Protein AF-A0AA39IEY0-F1 (afdb_monomer_lite)

Structure (mmCIF, N/CA/C/O backbone):
data_AF-A0AA39IEY0-F1
#
_entry.id   AF-A0AA39IEY0-F1
#
loop_
_atom_site.group_PDB
_atom_site.id
_atom_site.type_symbol
_atom_site.label_atom_id
_atom_site.label_alt_id
_atom_site.label_comp_id
_atom_site.label_asym_id
_atom_site.label_entity_id
_atom_site.label_seq_id
_atom_site.pdbx_PDB_ins_code
_atom_site.Cartn_x
_atom_site.Cartn_y
_atom_site.Cartn_z
_atom_site.occupancy
_atom_site.B_iso_or_equiv
_atom_site.auth_seq_id
_atom_site.auth_comp_id
_atom_site.auth_asym_id
_atom_site.auth_atom_id
_atom_site.pdbx_PDB_model_num
ATOM 1 N N . MET A 1 1 ? 5.633 -31.036 29.235 1.00 31.08 1 MET A N 1
ATOM 2 C CA . MET A 1 1 ? 6.016 -30.729 27.840 1.00 31.08 1 MET A CA 1
ATOM 3 C C . MET A 1 1 ? 4.794 -30.150 27.146 1.00 31.08 1 MET A C 1
ATOM 5 O O . MET A 1 1 ? 3.909 -30.906 26.771 1.00 31.08 1 MET A O 1
ATOM 9 N N . ALA A 1 2 ? 4.676 -28.822 27.103 1.00 34.25 2 ALA A N 1
ATOM 10 C CA . ALA A 1 2 ? 3.546 -28.158 26.460 1.00 34.25 2 ALA A CA 1
ATOM 11 C C . ALA A 1 2 ? 3.755 -28.192 24.942 1.00 34.25 2 ALA A C 1
ATOM 13 O O . ALA A 1 2 ? 4.764 -27.702 24.439 1.00 34.25 2 ALA A O 1
ATOM 14 N N . TYR A 1 3 ? 2.826 -28.825 24.231 1.00 35.03 3 TYR A N 1
ATOM 15 C CA . TYR A 1 3 ? 2.769 -28.795 22.778 1.00 35.03 3 TYR A CA 1
ATOM 16 C C . TYR A 1 3 ? 2.525 -27.349 22.332 1.00 35.03 3 TYR A C 1
ATOM 18 O O . TYR A 1 3 ? 1.405 -26.855 22.438 1.00 35.03 3 TYR A O 1
ATOM 26 N N . MET A 1 4 ? 3.549 -26.675 21.805 1.00 35.16 4 MET A N 1
ATOM 27 C CA . MET A 1 4 ? 3.323 -25.552 20.898 1.00 35.16 4 MET A CA 1
ATOM 28 C C . MET A 1 4 ? 2.659 -26.130 19.645 1.00 35.16 4 MET A C 1
ATOM 30 O O . MET A 1 4 ? 3.331 -26.652 18.756 1.00 35.16 4 MET A O 1
ATOM 34 N N . ARG A 1 5 ? 1.321 -26.111 19.597 1.00 44.56 5 ARG A N 1
ATOM 35 C CA . ARG A 1 5 ? 0.598 -26.253 18.333 1.00 44.56 5 ARG A CA 1
ATOM 36 C C . ARG A 1 5 ? 1.045 -25.086 17.465 1.00 44.56 5 ARG A C 1
ATOM 38 O O . ARG A 1 5 ? 0.714 -23.942 17.750 1.00 44.56 5 ARG A O 1
ATOM 45 N N . THR A 1 6 ? 1.804 -25.370 16.418 1.00 47.28 6 THR A N 1
ATOM 46 C CA . THR A 1 6 ? 2.026 -24.427 15.328 1.00 47.28 6 THR A CA 1
ATOM 47 C C . THR A 1 6 ? 0.716 -24.308 14.552 1.00 47.28 6 THR A C 1
ATOM 49 O O . THR A 1 6 ? 0.516 -24.958 13.527 1.00 47.28 6 THR A O 1
ATOM 52 N N . SER A 1 7 ? -0.228 -23.533 15.089 1.00 59.44 7 SER A N 1
ATOM 53 C CA . SER A 1 7 ? -1.491 -23.237 14.418 1.00 59.44 7 SER A CA 1
ATOM 54 C C . SER A 1 7 ? -1.183 -22.590 13.069 1.00 59.44 7 SER A C 1
ATOM 56 O O . SER A 1 7 ? -0.391 -21.639 12.981 1.00 59.44 7 SER A O 1
ATOM 58 N N . GLN A 1 8 ? -1.762 -23.148 12.002 1.00 69.38 8 GLN A N 1
ATOM 59 C CA . GLN A 1 8 ? -1.666 -22.539 10.683 1.00 69.38 8 GLN A CA 1
ATOM 60 C C . GLN A 1 8 ? -2.286 -21.138 10.754 1.00 69.38 8 GLN A C 1
ATOM 62 O O . GLN A 1 8 ? -3.362 -20.983 11.331 1.00 69.38 8 GLN A O 1
ATOM 67 N N . PRO A 1 9 ? -1.615 -20.110 10.218 1.00 75.19 9 PRO A N 1
ATOM 68 C CA . PRO A 1 9 ? -2.148 -18.758 10.234 1.00 75.19 9 PRO A CA 1
ATOM 69 C C . PRO A 1 9 ? -3.360 -18.665 9.297 1.00 75.19 9 PRO A C 1
ATOM 71 O O . PRO A 1 9 ? -3.201 -18.612 8.079 1.00 75.19 9 PRO A O 1
ATOM 74 N N . THR A 1 10 ? -4.565 -18.661 9.870 1.00 78.06 10 THR A N 1
ATOM 75 C CA . THR A 1 10 ? -5.836 -18.462 9.157 1.00 78.06 10 THR A CA 1
ATOM 76 C C . THR A 1 10 ? -6.538 -17.190 9.630 1.00 78.06 10 THR A C 1
ATOM 78 O O . THR A 1 10 ? -6.175 -16.609 10.656 1.00 78.06 10 THR A O 1
ATOM 81 N N . VAL A 1 11 ? -7.551 -16.743 8.881 1.00 72.75 11 VAL A N 1
ATOM 82 C CA . VAL A 1 11 ? -8.370 -15.576 9.251 1.00 72.75 11 VAL A CA 1
ATOM 83 C C . VAL A 1 11 ? -9.136 -15.845 10.549 1.00 72.75 11 VAL A C 1
ATOM 85 O O . VAL A 1 11 ? -9.235 -14.966 11.400 1.00 72.75 11 VAL A O 1
ATOM 88 N N . GLU A 1 12 ? -9.626 -17.071 10.730 1.00 75.62 12 GLU A N 1
ATOM 89 C CA . GLU A 1 12 ? -10.339 -17.506 11.932 1.00 75.62 12 GLU A CA 1
ATOM 90 C C . GLU A 1 12 ? -9.414 -17.477 13.149 1.00 75.62 12 GLU A C 1
ATOM 92 O O . GLU A 1 12 ? -9.763 -16.890 14.170 1.00 75.62 12 GLU A O 1
ATOM 97 N N . TYR A 1 13 ? -8.194 -18.009 13.012 1.00 81.88 13 TYR A N 1
ATOM 98 C CA . TYR A 1 13 ? -7.204 -17.963 14.084 1.00 81.88 13 TYR A CA 1
ATOM 99 C C . TYR A 1 13 ? -6.793 -16.523 14.417 1.00 81.88 13 TYR A C 1
ATOM 101 O O . TYR A 1 13 ? -6.639 -16.162 15.581 1.00 81.88 13 TYR A O 1
ATOM 109 N N . PHE A 1 14 ? -6.681 -15.654 13.408 1.00 82.31 14 PHE A N 1
ATOM 110 C CA . PHE A 1 14 ? -6.427 -14.235 13.642 1.00 82.31 14 PHE A CA 1
ATOM 111 C C . PHE A 1 14 ? -7.550 -13.570 14.451 1.00 82.31 14 PHE A C 1
ATOM 113 O O . PHE A 1 14 ? -7.273 -12.807 15.375 1.00 82.31 14 PHE A O 1
ATOM 120 N N . ALA A 1 15 ? -8.811 -13.879 14.139 1.00 79.25 15 ALA A N 1
ATOM 121 C CA . ALA A 1 15 ? -9.960 -13.369 14.881 1.00 79.25 15 ALA A CA 1
ATOM 122 C C . ALA A 1 15 ? -9.970 -13.857 16.341 1.00 79.25 15 ALA A C 1
ATOM 124 O O . ALA A 1 15 ? -10.251 -13.066 17.242 1.00 79.25 15 ALA A O 1
ATOM 125 N N . GLU A 1 16 ? -9.617 -15.122 16.584 1.00 86.12 16 GLU A N 1
ATOM 126 C CA . GLU A 1 16 ? -9.481 -15.681 17.936 1.00 86.12 16 GLU A CA 1
ATOM 127 C C . GLU A 1 16 ? -8.428 -14.928 18.762 1.00 86.12 16 GLU A C 1
ATOM 129 O O . GLU A 1 16 ? -8.711 -14.521 19.891 1.00 86.12 16 GLU A O 1
ATOM 134 N N . LEU A 1 17 ? -7.254 -14.650 18.184 1.00 87.25 17 LEU A N 1
ATOM 135 C CA . LEU A 1 17 ? -6.190 -13.904 18.866 1.00 87.25 17 LEU A CA 1
ATOM 136 C C . LEU A 1 17 ? -6.610 -12.465 19.208 1.00 87.25 17 LEU A C 1
ATOM 138 O O . LEU A 1 17 ? -6.276 -11.954 20.277 1.00 87.25 17 LEU A O 1
ATOM 142 N N . LEU A 1 18 ? -7.381 -11.805 18.336 1.00 86.62 18 LEU A N 1
ATOM 143 C CA . LEU A 1 18 ? -7.909 -10.463 18.611 1.00 86.62 18 LEU A CA 1
ATOM 144 C C . LEU A 1 18 ? -8.909 -10.464 19.776 1.00 86.62 18 LEU A C 1
ATOM 146 O O . LEU A 1 18 ? -8.872 -9.552 20.605 1.00 86.62 18 LEU A O 1
ATOM 150 N N . GLN A 1 19 ? -9.761 -11.489 19.871 1.00 85.50 19 GLN A N 1
ATOM 151 C CA . GLN A 1 19 ? -10.672 -11.657 21.009 1.00 85.50 19 GLN A CA 1
ATOM 152 C C . GLN A 1 19 ? -9.916 -11.949 22.307 1.00 85.50 19 GLN A C 1
ATOM 154 O O . GLN A 1 19 ? -10.291 -11.457 23.372 1.00 85.50 19 GLN A O 1
ATOM 159 N N . GLU A 1 20 ? -8.858 -12.757 22.242 1.00 85.62 20 GLU A N 1
ATOM 160 C CA . GLU A 1 20 ? -8.006 -13.040 23.396 1.00 85.62 20 GLU A CA 1
ATOM 161 C C . GLU A 1 20 ? -7.299 -11.774 23.891 1.00 85.62 20 GLU A C 1
ATOM 163 O O . GLU A 1 20 ? -7.287 -11.508 25.094 1.00 85.62 20 GLU A O 1
ATOM 168 N N . ARG A 1 21 ? -6.826 -10.924 22.971 1.00 86.50 21 ARG A N 1
ATOM 169 C CA . ARG A 1 21 ? -6.202 -9.637 23.302 1.00 86.50 21 ARG A CA 1
ATOM 170 C C . ARG A 1 21 ? -7.161 -8.724 24.051 1.00 86.50 21 ARG A C 1
ATOM 172 O O . ARG A 1 21 ? -6.777 -8.158 25.069 1.00 86.50 21 ARG A O 1
ATOM 179 N N . GLU A 1 22 ? -8.404 -8.595 23.587 1.00 84.31 22 GLU A N 1
ATOM 180 C CA . GLU A 1 22 ? -9.416 -7.783 24.278 1.00 84.31 22 GLU A CA 1
ATOM 181 C C . GLU A 1 22 ? -9.685 -8.293 25.698 1.00 84.31 22 GLU A C 1
ATOM 183 O O . GLU A 1 22 ? -9.728 -7.506 26.643 1.00 84.31 22 GLU A O 1
ATOM 188 N N . LYS A 1 23 ? -9.798 -9.614 25.882 1.00 83.56 23 LYS A N 1
ATOM 189 C CA . LYS A 1 23 ? -9.995 -10.216 27.211 1.00 83.56 23 LYS A CA 1
ATOM 190 C C . LYS A 1 23 ? -8.810 -9.956 28.134 1.00 83.56 23 LYS A C 1
ATOM 192 O O . LYS A 1 23 ? -9.007 -9.579 29.285 1.00 83.56 23 LYS A O 1
ATOM 197 N N . LEU A 1 24 ? -7.587 -10.143 27.645 1.00 78.88 24 LEU A N 1
ATOM 198 C CA . LEU A 1 24 ? -6.390 -9.920 28.447 1.00 78.88 24 LEU A CA 1
ATOM 199 C C . LEU A 1 24 ? -6.194 -8.429 28.773 1.00 78.88 24 LEU A C 1
ATOM 201 O O . LEU A 1 24 ? -5.850 -8.109 29.904 1.00 78.88 24 LEU A O 1
ATOM 205 N N . GLN A 1 25 ? -6.497 -7.505 27.858 1.00 80.06 25 GLN A N 1
ATOM 206 C CA . GLN A 1 25 ? -6.466 -6.062 28.146 1.00 80.06 25 GLN A CA 1
ATOM 207 C C . GLN A 1 25 ? -7.440 -5.655 29.264 1.00 80.06 25 GLN A C 1
ATOM 209 O O . GLN A 1 25 ? -7.135 -4.756 30.046 1.00 80.06 25 GLN A O 1
ATOM 214 N N . LEU A 1 26 ? -8.594 -6.324 29.367 1.00 77.50 26 LEU A N 1
ATOM 215 C CA . LEU A 1 26 ? -9.554 -6.104 30.455 1.00 77.50 26 LEU A CA 1
ATOM 216 C C . LEU A 1 26 ? -9.068 -6.666 31.799 1.00 77.50 26 LEU A C 1
ATOM 218 O O . LEU A 1 26 ? -9.388 -6.106 32.845 1.00 77.50 26 LEU A O 1
ATOM 222 N N . LEU A 1 27 ? -8.321 -7.771 31.776 1.00 73.50 27 LEU A N 1
ATOM 223 C CA . LEU A 1 27 ? -7.797 -8.428 32.978 1.00 73.50 27 LEU A CA 1
ATOM 224 C C . LEU A 1 27 ? -6.537 -7.742 33.520 1.00 73.50 27 LEU A C 1
ATOM 226 O O . LEU A 1 27 ? -6.332 -7.695 34.732 1.00 73.50 27 LEU A O 1
ATOM 230 N N . PHE A 1 28 ? -5.712 -7.192 32.631 1.00 68.94 28 PHE A N 1
ATOM 231 C CA . PHE A 1 28 ? -4.420 -6.595 32.946 1.00 68.94 2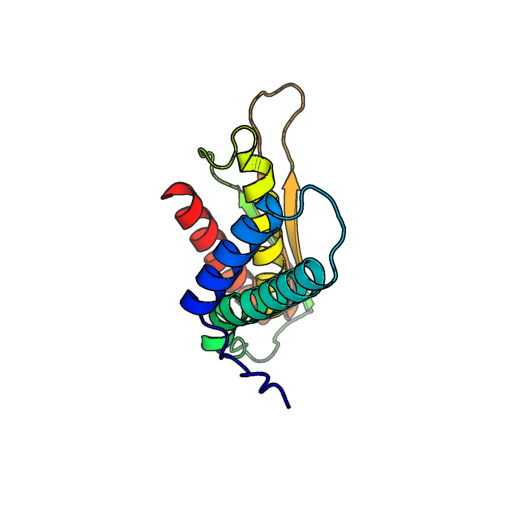8 PHE A CA 1
ATOM 232 C C . PHE A 1 28 ? -4.445 -5.114 32.571 1.00 68.94 28 PHE A C 1
ATOM 234 O O . PHE A 1 28 ? -3.937 -4.693 31.535 1.00 68.94 28 PHE A O 1
ATOM 241 N N . SER A 1 29 ? -5.070 -4.306 33.425 1.00 57.59 29 SER A N 1
ATOM 242 C CA . SER A 1 29 ? -5.175 -2.852 33.285 1.00 57.59 29 SER A CA 1
ATOM 243 C C . SER A 1 29 ? -3.811 -2.154 33.444 1.00 57.59 29 SER A C 1
ATOM 245 O O . SER A 1 29 ? -3.545 -1.522 34.465 1.00 57.59 29 SER A O 1
ATOM 247 N N . GLY A 1 30 ? -2.939 -2.273 32.439 1.00 56.12 30 GLY A N 1
ATOM 248 C CA . GLY A 1 30 ? -1.700 -1.496 32.314 1.00 56.12 30 GLY A CA 1
ATOM 249 C C . GLY A 1 30 ? -0.415 -2.131 32.856 1.00 56.12 30 GLY A C 1
ATOM 250 O O . GLY A 1 30 ? 0.594 -1.436 32.907 1.00 56.12 30 GLY A O 1
ATOM 251 N N . ASN A 1 31 ? -0.412 -3.415 33.235 1.00 56.72 31 ASN A N 1
ATOM 252 C CA . ASN A 1 31 ? 0.836 -4.131 33.526 1.00 56.72 31 ASN A CA 1
ATOM 253 C C . ASN A 1 31 ? 1.355 -4.812 32.254 1.00 56.72 31 ASN A C 1
ATOM 255 O O . ASN A 1 31 ? 0.623 -5.570 31.620 1.00 56.72 31 ASN A O 1
ATOM 259 N N . GLU A 1 32 ? 2.615 -4.547 31.898 1.00 59.47 32 GLU A N 1
ATOM 260 C CA . GLU A 1 32 ? 3.341 -5.246 30.831 1.00 59.47 32 GLU A CA 1
ATOM 261 C C . GLU A 1 32 ? 3.558 -6.708 31.237 1.00 59.47 32 GLU A C 1
ATOM 263 O O . GLU A 1 32 ? 4.568 -7.077 31.836 1.00 59.47 32 GLU A O 1
ATOM 268 N N . ASP A 1 33 ? 2.560 -7.541 30.959 1.00 70.94 33 ASP A N 1
ATOM 269 C CA . ASP A 1 33 ? 2.623 -8.972 31.204 1.00 70.94 33 ASP A CA 1
ATOM 270 C C . ASP A 1 33 ? 3.276 -9.669 30.002 1.00 70.94 33 ASP A C 1
ATOM 272 O O . ASP A 1 33 ? 2.941 -9.402 28.843 1.00 70.94 33 ASP A O 1
ATOM 276 N N . ALA A 1 34 ? 4.199 -10.595 30.266 1.00 76.75 34 ALA A N 1
ATOM 277 C CA . ALA A 1 34 ? 4.862 -11.388 29.233 1.00 76.75 34 ALA A CA 1
ATOM 278 C C . ALA A 1 34 ? 3.845 -12.117 28.336 1.00 76.75 34 ALA A C 1
ATOM 280 O O . ALA A 1 34 ? 4.091 -12.292 27.144 1.00 76.75 34 ALA A O 1
ATOM 281 N N . ALA A 1 35 ? 2.677 -12.475 28.884 1.00 74.88 35 ALA A N 1
ATOM 282 C CA . ALA A 1 35 ? 1.570 -13.054 28.127 1.00 74.88 35 ALA A CA 1
ATOM 283 C C . ALA A 1 35 ? 1.018 -12.107 27.044 1.00 74.88 35 ALA A C 1
ATOM 285 O O . ALA A 1 35 ? 0.725 -12.555 25.936 1.00 74.88 35 ALA A O 1
ATOM 286 N N . MET A 1 36 ? 0.923 -10.804 27.330 1.00 81.25 36 MET A N 1
ATOM 287 C CA . MET A 1 36 ? 0.476 -9.806 26.354 1.00 81.25 36 MET A CA 1
ATOM 288 C C . MET A 1 36 ? 1.491 -9.642 25.224 1.00 81.25 36 MET A C 1
ATOM 290 O O . MET A 1 36 ? 1.111 -9.615 24.059 1.00 81.25 36 MET A O 1
ATOM 294 N N . ASN A 1 37 ? 2.784 -9.604 25.554 1.00 81.50 37 ASN A N 1
ATOM 295 C CA . ASN A 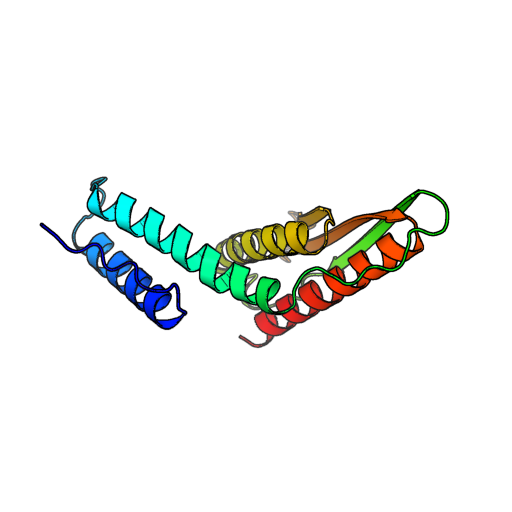1 37 ? 3.844 -9.492 24.551 1.00 81.50 37 ASN A CA 1
ATOM 296 C C . ASN A 1 37 ? 3.872 -10.708 23.613 1.00 81.50 37 ASN A C 1
ATOM 298 O O . ASN A 1 37 ? 3.932 -10.537 22.399 1.00 81.50 37 ASN A O 1
ATOM 302 N N . ILE A 1 38 ? 3.751 -11.925 24.155 1.00 85.00 38 ILE A N 1
ATOM 303 C CA . ILE A 1 38 ? 3.680 -13.159 23.352 1.00 85.00 38 ILE A CA 1
ATOM 304 C C . ILE A 1 38 ? 2.456 -13.136 22.427 1.00 85.00 38 ILE A C 1
ATOM 306 O O . ILE A 1 38 ? 2.552 -13.514 21.259 1.00 85.00 38 ILE A O 1
ATOM 310 N N . LEU A 1 39 ? 1.307 -12.677 22.930 1.00 84.06 39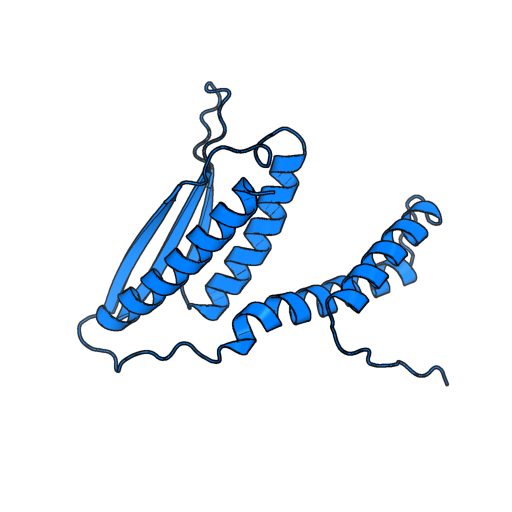 LEU A N 1
ATOM 311 C CA . LEU A 1 39 ? 0.096 -12.576 22.123 1.00 84.06 39 LEU A CA 1
ATOM 312 C C . LEU A 1 39 ? 0.236 -11.532 21.008 1.00 84.06 39 LEU A C 1
ATOM 314 O O . LEU A 1 39 ? -0.146 -11.805 19.874 1.00 84.06 39 LEU A O 1
ATOM 318 N N . GLU A 1 40 ? 0.800 -10.360 21.293 1.00 83.81 40 GLU A N 1
ATOM 319 C CA . GLU A 1 40 ? 1.042 -9.325 20.281 1.00 83.81 40 GLU A CA 1
ATOM 320 C C . GLU A 1 40 ? 2.046 -9.788 19.209 1.00 83.81 40 GLU A C 1
ATOM 322 O O . GLU A 1 40 ? 1.846 -9.524 18.019 1.00 83.81 40 GLU A O 1
ATOM 327 N N . GLU A 1 41 ? 3.083 -10.545 19.587 1.00 85.19 41 GLU A N 1
ATOM 328 C CA . GLU A 1 41 ? 4.008 -11.182 18.639 1.00 85.19 41 GLU A CA 1
ATOM 329 C C . GLU A 1 41 ? 3.288 -12.184 17.724 1.00 85.19 41 GLU A C 1
ATOM 331 O O . GLU A 1 41 ? 3.502 -12.189 16.506 1.00 85.19 41 GLU A O 1
ATOM 336 N N . GLU A 1 42 ? 2.385 -12.993 18.281 1.00 84.69 42 GLU A N 1
ATOM 337 C CA . GLU A 1 42 ? 1.618 -13.981 17.525 1.00 84.69 42 GLU A CA 1
ATOM 338 C C . GLU A 1 42 ? 0.564 -13.329 16.619 1.00 84.69 42 GLU A C 1
ATOM 340 O O . GLU A 1 42 ? 0.445 -13.686 15.445 1.00 84.69 42 GLU A O 1
ATOM 345 N N . ILE A 1 43 ? -0.132 -12.295 17.102 1.00 84.19 43 ILE A N 1
ATOM 346 C CA . ILE A 1 43 ? -1.021 -11.445 16.297 1.00 84.19 43 ILE A CA 1
ATOM 347 C C . ILE A 1 43 ? -0.235 -10.838 15.139 1.00 84.19 43 ILE A C 1
ATOM 349 O O . ILE A 1 43 ? -0.703 -10.878 14.003 1.00 84.19 43 ILE A O 1
ATOM 353 N N . ALA A 1 44 ? 0.966 -10.308 15.379 1.00 78.12 44 ALA A N 1
ATOM 354 C CA . ALA A 1 44 ? 1.802 -9.753 14.322 1.00 78.12 44 ALA A CA 1
ATOM 355 C C . ALA A 1 44 ? 2.225 -10.821 13.300 1.00 78.12 44 ALA A C 1
ATOM 357 O O . ALA A 1 44 ? 2.165 -10.556 12.094 1.00 78.12 44 ALA A O 1
ATOM 358 N N . ARG A 1 45 ? 2.603 -12.025 13.754 1.00 85.44 45 ARG A N 1
ATOM 359 C CA . ARG A 1 45 ? 2.966 -13.168 12.899 1.00 85.44 45 ARG A CA 1
ATOM 360 C C . ARG A 1 45 ? 1.796 -13.622 12.032 1.00 85.44 45 ARG A C 1
ATOM 362 O O . ARG A 1 45 ? 1.959 -13.764 10.820 1.00 85.44 45 ARG A O 1
ATOM 369 N N . VAL A 1 46 ? 0.630 -13.843 12.634 1.00 80.00 46 VAL A N 1
ATOM 370 C CA . VAL A 1 46 ? -0.570 -14.337 11.947 1.00 80.00 46 VAL A CA 1
ATOM 371 C C . VAL A 1 46 ? -1.142 -13.265 11.033 1.00 80.00 46 VAL A C 1
ATOM 373 O O . VAL A 1 46 ? -1.429 -13.573 9.882 1.00 80.00 46 VAL A O 1
ATOM 376 N N . ARG A 1 47 ? -1.208 -12.002 11.479 1.00 77.94 47 ARG A N 1
ATOM 377 C CA . ARG A 1 47 ? -1.552 -10.855 10.626 1.00 77.94 47 ARG A CA 1
ATOM 378 C C . ARG A 1 47 ? -0.673 -10.865 9.387 1.00 77.94 47 ARG A C 1
ATOM 380 O O . ARG A 1 47 ? -1.183 -10.933 8.278 1.00 77.94 47 ARG A O 1
ATOM 387 N N . LYS A 1 48 ? 0.647 -10.881 9.573 1.00 69.50 48 LYS A N 1
ATOM 388 C CA . LYS A 1 48 ? 1.585 -10.941 8.457 1.00 69.50 48 LYS A CA 1
ATOM 389 C C . LYS A 1 48 ? 1.293 -12.140 7.555 1.00 69.50 48 LYS A C 1
ATOM 391 O O . LYS A 1 48 ? 1.152 -11.956 6.368 1.00 69.50 48 LYS A O 1
ATOM 396 N N . ALA A 1 49 ? 1.130 -13.349 8.073 1.00 70.62 49 ALA A N 1
ATOM 397 C CA . ALA A 1 49 ? 0.897 -14.517 7.223 1.00 70.62 49 ALA A CA 1
ATOM 398 C C . ALA A 1 49 ? -0.459 -14.506 6.479 1.00 70.62 49 ALA A C 1
ATOM 400 O O . ALA A 1 49 ? -0.515 -14.909 5.319 1.00 70.62 49 ALA A O 1
ATOM 401 N N . VAL A 1 50 ? -1.531 -14.011 7.102 1.00 68.31 50 VAL A N 1
ATOM 402 C CA . VAL A 1 50 ? -2.865 -13.884 6.489 1.00 68.31 50 VAL A CA 1
ATOM 403 C C . VAL A 1 50 ? -2.875 -12.787 5.419 1.00 68.31 50 VAL A C 1
ATOM 405 O O . VAL A 1 50 ? -3.399 -12.995 4.324 1.00 68.31 50 VAL A O 1
ATOM 408 N N . TYR A 1 51 ? -2.256 -11.637 5.697 1.00 64.38 51 TYR A N 1
ATOM 409 C CA . TYR A 1 51 ? -2.185 -10.523 4.749 1.00 64.38 51 TYR A CA 1
ATOM 410 C C . TYR A 1 51 ? -1.115 -10.741 3.666 1.00 64.38 51 TYR A C 1
ATOM 412 O O . TYR A 1 51 ? -1.388 -10.494 2.495 1.00 64.38 51 TYR A O 1
ATOM 420 N N . ASP A 1 52 ? 0.061 -11.281 3.989 1.00 58.75 52 ASP A N 1
ATOM 421 C CA . ASP A 1 52 ? 1.065 -11.704 3.002 1.00 58.75 52 ASP A CA 1
ATOM 422 C C . ASP A 1 52 ? 0.460 -12.780 2.089 1.00 58.75 52 ASP A C 1
ATOM 424 O O . ASP A 1 52 ? 0.621 -12.701 0.876 1.00 58.75 52 ASP A O 1
ATOM 428 N N . GLY A 1 53 ? -0.322 -13.725 2.630 1.00 53.00 53 GLY A N 1
ATOM 429 C CA . GLY A 1 53 ? -1.042 -14.748 1.861 1.00 53.00 53 GLY A CA 1
ATOM 430 C C . GLY A 1 53 ? -1.957 -14.181 0.769 1.00 53.00 53 GLY A C 1
ATOM 431 O O . GLY A 1 53 ? -2.056 -14.765 -0.311 1.00 53.00 53 GLY A O 1
ATOM 432 N N . SER A 1 54 ? -2.546 -13.002 0.999 1.00 55.62 54 SER A N 1
ATOM 433 C CA . SER A 1 54 ? -3.390 -12.306 0.015 1.00 55.62 54 SER A CA 1
ATOM 434 C C . SER A 1 54 ? -2.619 -11.757 -1.200 1.00 55.62 54 SER A C 1
ATOM 436 O O . SER A 1 54 ? -3.194 -11.641 -2.280 1.00 55.62 54 SER A O 1
ATOM 438 N N . PHE A 1 55 ? -1.310 -11.508 -1.066 1.00 53.47 55 PHE A N 1
ATOM 439 C CA . PHE A 1 55 ? -0.414 -11.136 -2.174 1.00 53.47 55 PHE A CA 1
ATOM 440 C C . PHE A 1 55 ? 0.406 -12.324 -2.711 1.00 53.47 55 PHE A C 1
ATOM 442 O O . PHE A 1 55 ? 0.728 -12.381 -3.894 1.00 53.47 55 PHE A O 1
ATOM 449 N N . VAL A 1 56 ? 0.742 -13.294 -1.855 1.00 50.44 56 VAL A N 1
ATOM 450 C CA . VAL A 1 56 ? 1.607 -14.447 -2.170 1.00 50.44 56 VAL A CA 1
ATOM 451 C C . VAL A 1 56 ? 0.851 -15.553 -2.917 1.00 50.44 56 VAL A C 1
ATOM 453 O O . VAL A 1 56 ? 1.473 -16.302 -3.669 1.00 50.44 56 VAL A O 1
ATOM 456 N N . GLY A 1 57 ? -0.482 -15.619 -2.808 1.00 50.66 57 GLY A N 1
ATOM 457 C CA . GLY A 1 57 ? -1.305 -16.561 -3.580 1.00 50.66 57 GLY A CA 1
ATOM 458 C C . GLY A 1 57 ? -1.183 -16.415 -5.106 1.00 50.66 57 GLY A C 1
ATOM 459 O O . GLY A 1 57 ? -1.467 -17.368 -5.827 1.00 50.66 57 GLY A O 1
ATOM 460 N N . GLY A 1 58 ? -0.721 -15.258 -5.601 1.00 53.34 58 GLY A N 1
ATOM 461 C CA . GLY A 1 58 ? -0.516 -14.983 -7.029 1.00 53.34 58 GLY A CA 1
ATOM 462 C C . GLY A 1 58 ? 0.889 -15.285 -7.572 1.00 53.34 58 GLY A C 1
ATOM 463 O O . GLY A 1 58 ? 1.102 -15.172 -8.777 1.00 53.34 58 GLY A O 1
ATOM 464 N N . GLY A 1 59 ? 1.850 -15.671 -6.721 1.00 59.72 59 GLY A N 1
ATOM 465 C CA . GLY A 1 59 ? 3.250 -15.843 -7.125 1.00 59.72 59 GLY A CA 1
ATOM 466 C C . GLY A 1 59 ? 3.965 -14.522 -7.473 1.00 59.72 59 GLY A C 1
ATOM 467 O O . GLY A 1 59 ? 3.398 -13.438 -7.329 1.00 59.72 59 GLY A O 1
ATOM 468 N N . PRO A 1 60 ? 5.247 -14.570 -7.881 1.00 70.69 60 PRO A N 1
ATOM 469 C CA . PRO A 1 60 ? 5.975 -13.374 -8.295 1.00 70.69 60 PRO A CA 1
ATOM 470 C C . PRO A 1 60 ? 5.323 -12.743 -9.531 1.00 70.69 60 PRO A C 1
ATOM 472 O O . PRO A 1 60 ? 4.904 -13.451 -10.446 1.00 70.69 60 PRO A O 1
ATOM 475 N N . ILE A 1 61 ? 5.300 -11.409 -9.591 1.00 80.12 61 ILE A N 1
ATOM 476 C CA . ILE A 1 61 ? 4.803 -10.678 -10.763 1.00 80.12 61 ILE A CA 1
ATOM 477 C C . ILE A 1 61 ? 5.575 -11.132 -12.008 1.00 80.12 61 ILE A C 1
ATOM 479 O O . ILE A 1 61 ? 6.800 -10.995 -12.077 1.00 80.12 61 ILE A O 1
ATOM 483 N N . ALA A 1 62 ? 4.854 -11.641 -13.007 1.00 84.69 62 ALA A N 1
ATOM 484 C CA . ALA A 1 62 ? 5.428 -11.997 -14.296 1.00 84.69 62 ALA A CA 1
ATOM 485 C C . ALA A 1 62 ? 5.827 -10.718 -15.046 1.00 84.69 62 ALA A C 1
ATOM 487 O O . ALA A 1 62 ? 4.983 -9.990 -15.568 1.00 84.69 62 ALA A O 1
ATOM 488 N N . LEU A 1 63 ? 7.127 -10.428 -15.082 1.00 89.38 63 LEU A N 1
ATOM 489 C CA . LEU A 1 63 ? 7.661 -9.243 -15.747 1.00 89.38 63 LEU A CA 1
ATOM 490 C C . LEU A 1 63 ? 8.272 -9.604 -17.102 1.00 89.38 63 LEU A C 1
ATOM 492 O O . LEU A 1 63 ? 8.975 -10.613 -17.212 1.00 89.38 63 LEU A O 1
ATOM 496 N N . PRO A 1 64 ? 8.073 -8.769 -18.136 1.00 90.38 64 PRO A N 1
ATOM 497 C CA . PRO A 1 64 ? 8.761 -8.950 -19.403 1.00 90.38 64 PRO A CA 1
ATOM 498 C C . PRO A 1 64 ? 10.274 -8.758 -19.232 1.00 90.38 64 PRO A C 1
ATOM 500 O O . PRO A 1 64 ? 10.737 -8.088 -18.304 1.00 90.38 64 PRO A O 1
ATOM 503 N N . ALA A 1 65 ? 11.054 -9.279 -20.183 1.00 92.44 65 ALA A N 1
ATOM 504 C CA . ALA A 1 65 ? 12.478 -8.966 -20.260 1.00 92.44 65 ALA A CA 1
ATOM 505 C C . ALA A 1 65 ? 12.684 -7.435 -20.309 1.00 92.44 65 ALA A C 1
ATOM 507 O O . ALA A 1 65 ? 11.913 -6.738 -20.985 1.00 92.44 65 ALA A O 1
ATOM 508 N N . PRO A 1 66 ? 13.688 -6.891 -19.598 1.00 92.88 66 PRO A N 1
ATOM 509 C CA . PRO A 1 66 ? 13.931 -5.454 -19.572 1.00 92.88 66 PRO A CA 1
ATOM 510 C C . PRO A 1 66 ? 14.238 -4.947 -20.985 1.00 92.88 66 PRO A C 1
ATOM 512 O O . PRO A 1 66 ? 15.088 -5.500 -21.683 1.00 92.88 66 PRO A O 1
ATOM 515 N N . ARG A 1 67 ? 13.526 -3.904 -21.419 1.00 89.75 67 ARG A N 1
ATOM 516 C CA . ARG A 1 67 ? 13.754 -3.227 -22.700 1.00 89.75 67 ARG A CA 1
ATOM 517 C C . ARG A 1 67 ? 13.753 -1.718 -22.489 1.00 89.75 67 ARG A C 1
ATOM 519 O O . ARG A 1 67 ? 12.852 -1.178 -21.852 1.00 89.75 67 ARG A O 1
ATOM 526 N N . GLY A 1 68 ? 14.726 -1.047 -23.098 1.00 83.50 68 GLY A N 1
ATOM 527 C CA . GLY A 1 68 ? 14.896 0.399 -22.991 1.00 83.50 68 GLY A CA 1
ATOM 528 C C . GLY A 1 68 ? 15.748 0.821 -21.795 1.00 83.50 68 GLY A C 1
ATOM 529 O O . GLY A 1 68 ? 16.335 -0.007 -21.101 1.00 83.50 68 GLY A O 1
ATOM 530 N N . VAL A 1 69 ? 15.834 2.135 -21.600 1.00 89.56 69 VAL A N 1
ATOM 531 C CA . VAL A 1 69 ? 16.599 2.757 -20.514 1.00 89.56 69 VAL A CA 1
ATOM 532 C C . VAL A 1 69 ? 15.814 2.649 -19.205 1.00 89.56 69 VAL A C 1
ATOM 534 O O . VAL A 1 69 ? 14.582 2.543 -19.202 1.00 89.56 69 VAL A O 1
ATOM 537 N N . GLU A 1 70 ? 16.537 2.663 -18.092 1.00 92.19 70 GLU A N 1
ATOM 538 C CA . GLU A 1 70 ? 15.950 2.807 -16.766 1.00 92.19 70 GLU A CA 1
ATOM 539 C C . GLU A 1 70 ? 15.114 4.094 -16.687 1.00 92.19 70 GLU A C 1
ATOM 541 O O . GLU A 1 70 ? 15.538 5.167 -17.123 1.00 92.19 70 GLU A O 1
ATOM 546 N N . ALA A 1 71 ? 13.901 3.980 -16.154 1.00 92.94 71 ALA A N 1
ATOM 547 C CA . ALA A 1 71 ? 12.950 5.071 -16.054 1.00 92.94 71 ALA A CA 1
ATOM 548 C C . ALA A 1 71 ? 12.334 5.126 -14.656 1.00 92.94 71 ALA A C 1
ATOM 550 O O . ALA A 1 71 ? 12.061 4.105 -14.025 1.00 92.94 71 ALA A O 1
ATOM 551 N N . VAL A 1 72 ? 12.061 6.349 -14.199 1.00 96.25 72 VAL A N 1
ATOM 552 C CA . VAL A 1 72 ? 11.254 6.605 -13.004 1.00 96.25 72 VAL A CA 1
ATOM 553 C C . VAL A 1 72 ? 9.857 6.994 -13.453 1.00 96.25 72 VAL A C 1
ATOM 555 O O . VAL A 1 72 ? 9.662 8.100 -13.959 1.00 96.25 72 VAL A O 1
ATOM 558 N N . ILE A 1 73 ? 8.883 6.118 -13.226 1.00 96.25 73 ILE A N 1
ATOM 559 C CA . ILE A 1 73 ? 7.469 6.406 -13.495 1.00 96.25 73 ILE A CA 1
ATOM 560 C C . ILE A 1 73 ? 6.754 6.625 -12.160 1.00 96.25 73 ILE A C 1
ATOM 562 O O . ILE A 1 73 ? 7.097 6.005 -11.148 1.00 96.25 73 ILE A O 1
ATOM 566 N N . ARG A 1 74 ? 5.813 7.570 -12.139 1.00 97.50 74 ARG A N 1
ATOM 567 C CA . ARG A 1 74 ? 5.066 7.974 -10.946 1.00 97.50 74 ARG A CA 1
ATOM 568 C C . ARG A 1 74 ? 3.573 8.007 -11.248 1.00 97.50 74 ARG A C 1
ATOM 570 O O . ARG A 1 74 ? 3.199 8.405 -12.346 1.00 97.50 74 ARG A O 1
ATOM 577 N N . GLN A 1 75 ? 2.768 7.648 -10.258 1.00 97.81 75 GLN A N 1
ATOM 578 C CA . GLN A 1 75 ? 1.316 7.801 -10.256 1.00 97.81 75 GLN A CA 1
ATOM 579 C C . GLN A 1 75 ? 0.881 8.336 -8.894 1.00 97.81 75 GLN A C 1
ATOM 581 O O . GLN A 1 75 ? 1.470 7.997 -7.865 1.00 97.81 75 GLN A O 1
ATOM 586 N N . GLU A 1 76 ? -0.144 9.177 -8.897 1.00 97.94 76 GLU A N 1
ATOM 587 C CA . GLU A 1 76 ? -0.802 9.659 -7.689 1.00 97.94 76 GLU A CA 1
ATOM 588 C C . GLU A 1 76 ? -2.257 9.202 -7.727 1.00 97.94 76 GLU A C 1
ATOM 590 O O . GLU A 1 76 ? -2.943 9.414 -8.728 1.00 97.94 76 GLU A O 1
ATOM 595 N N . VAL A 1 77 ? -2.705 8.534 -6.665 1.00 97.69 77 VAL A N 1
ATOM 596 C CA . VAL A 1 77 ? -4.089 8.081 -6.511 1.00 97.69 77 VAL A CA 1
ATOM 597 C C . VAL A 1 77 ? -4.713 8.875 -5.363 1.00 97.69 77 VAL A C 1
ATOM 599 O O . VAL A 1 77 ? -4.255 8.735 -4.223 1.00 97.69 77 VAL A O 1
ATOM 602 N N . PRO A 1 78 ? -5.698 9.753 -5.627 1.00 96.75 78 PRO A N 1
ATOM 603 C CA . PRO A 1 78 ? -6.367 10.495 -4.568 1.00 96.75 78 PRO A CA 1
ATOM 604 C C . PRO A 1 78 ? -7.179 9.541 -3.691 1.00 96.75 78 PRO A C 1
ATOM 606 O O . PRO A 1 78 ? -7.885 8.667 -4.192 1.00 96.75 78 PRO A O 1
ATOM 609 N N . VAL A 1 79 ? -7.080 9.711 -2.374 1.00 95.88 79 VAL A N 1
ATOM 610 C CA . VAL A 1 79 ? -7.925 8.985 -1.424 1.00 95.88 79 VAL A CA 1
ATOM 611 C C . VAL A 1 79 ? -9.322 9.610 -1.483 1.00 95.88 79 VAL A C 1
ATOM 613 O O . VAL A 1 79 ? -9.432 10.826 -1.313 1.00 95.88 79 VAL A O 1
ATOM 616 N N . PRO A 1 80 ? -10.380 8.827 -1.754 1.00 93.81 80 PRO A N 1
ATOM 617 C CA . PRO A 1 80 ? -11.732 9.360 -1.813 1.00 93.81 80 PRO A CA 1
ATOM 618 C C . PRO A 1 80 ? -12.197 9.832 -0.434 1.00 93.81 80 PRO A C 1
ATOM 620 O O . PRO A 1 80 ? -11.764 9.314 0.597 1.00 93.81 80 PRO A O 1
ATOM 623 N N . ASP A 1 81 ? -13.120 10.790 -0.427 1.00 90.19 81 ASP A N 1
ATOM 624 C CA . ASP A 1 81 ? -13.819 11.177 0.794 1.00 90.19 81 ASP A CA 1
ATOM 625 C C . ASP A 1 81 ? -14.642 9.994 1.327 1.00 90.19 81 ASP A C 1
ATOM 627 O O . ASP A 1 81 ? -15.225 9.224 0.558 1.00 90.19 81 ASP A O 1
ATOM 631 N N . GLY A 1 82 ? -14.722 9.858 2.648 1.00 89.56 82 GLY A N 1
ATOM 632 C CA . GLY A 1 82 ? -15.512 8.804 3.271 1.00 89.56 82 GLY A CA 1
ATOM 633 C C . GLY A 1 82 ? -15.478 8.842 4.798 1.00 89.56 82 GLY A C 1
ATOM 634 O O . GLY A 1 82 ? -14.660 9.552 5.386 1.00 89.56 82 GLY A O 1
ATOM 635 N N . PRO A 1 83 ? -16.326 8.034 5.461 1.00 87.31 83 PRO A N 1
ATOM 636 C CA . PRO A 1 83 ? -16.453 8.021 6.922 1.00 87.31 83 PRO A CA 1
ATOM 637 C C . PRO A 1 83 ? -15.170 7.556 7.630 1.00 87.31 83 PRO A C 1
ATOM 639 O O . PRO A 1 83 ? -14.979 7.798 8.821 1.00 87.31 83 PRO A O 1
ATOM 642 N N . PHE A 1 84 ? -14.267 6.878 6.918 1.00 87.75 84 PHE A N 1
ATOM 643 C CA . PHE A 1 84 ? -12.950 6.491 7.427 1.00 87.75 84 PHE A CA 1
ATOM 644 C C . PHE A 1 84 ? -11.990 7.684 7.594 1.00 87.75 84 PHE A C 1
ATOM 646 O O . PHE A 1 84 ? -10.986 7.550 8.292 1.00 87.75 84 PHE A O 1
ATOM 653 N N . LEU A 1 85 ? -12.308 8.855 7.027 1.00 91.06 85 LEU A N 1
ATOM 654 C CA . LEU A 1 85 ? -11.566 10.106 7.219 1.00 91.06 85 LEU A CA 1
ATOM 655 C C . LEU A 1 85 ? -12.153 10.993 8.332 1.00 91.06 85 LEU A C 1
ATOM 657 O O . LEU A 1 85 ? -11.826 12.173 8.419 1.00 91.06 85 LEU A O 1
ATOM 661 N N . GLU A 1 86 ? -12.981 10.445 9.224 1.00 88.25 86 GLU A N 1
ATOM 662 C CA . GLU A 1 86 ? -13.607 11.216 10.301 1.00 88.25 86 GLU A CA 1
ATOM 663 C C . GLU A 1 86 ? -13.100 10.821 11.697 1.00 88.25 86 GLU A C 1
ATOM 665 O O . GLU A 1 86 ? -13.040 9.646 12.080 1.00 88.25 86 GLU A O 1
ATOM 670 N N . GLY A 1 87 ? -12.755 11.829 12.505 1.00 86.12 87 GLY A N 1
ATOM 671 C CA . GLY A 1 87 ? -12.411 11.672 13.919 1.00 86.12 87 GLY A CA 1
ATOM 672 C C . GLY A 1 87 ? -11.337 10.608 14.180 1.00 86.12 87 GLY A C 1
ATOM 673 O O . GLY A 1 87 ? -10.246 10.638 13.616 1.00 86.12 87 GLY A O 1
ATOM 674 N N . ARG A 1 88 ? -11.643 9.640 15.056 1.00 81.62 88 ARG A N 1
ATOM 675 C CA . ARG A 1 88 ? -10.702 8.564 15.428 1.00 81.62 88 ARG A CA 1
ATOM 676 C C . ARG A 1 88 ? -10.459 7.547 14.306 1.00 81.62 88 ARG A C 1
ATOM 678 O O . ARG A 1 88 ? -9.474 6.813 14.370 1.00 81.62 88 ARG A O 1
ATOM 685 N N . ARG A 1 89 ? -11.321 7.497 13.282 1.00 85.88 89 ARG A N 1
ATOM 686 C CA . ARG A 1 89 ? -11.182 6.552 12.162 1.00 85.88 89 ARG A CA 1
ATOM 687 C C . ARG A 1 89 ? -10.027 6.927 11.239 1.00 85.88 89 ARG A C 1
ATOM 689 O O . ARG A 1 89 ? -9.406 6.027 10.689 1.00 85.88 89 ARG A O 1
ATOM 696 N N . VAL A 1 90 ? -9.639 8.205 11.193 1.00 89.88 90 VAL A N 1
ATOM 697 C CA . VAL A 1 90 ? -8.462 8.676 10.441 1.00 89.88 90 VAL A CA 1
ATOM 698 C C . VAL A 1 90 ? -7.200 7.923 10.865 1.00 89.88 90 VAL A C 1
ATOM 700 O O . VAL A 1 90 ? -6.435 7.462 10.024 1.00 89.88 90 VAL A O 1
ATOM 703 N N . GLN A 1 91 ? -6.988 7.739 12.172 1.00 85.44 91 GLN A N 1
ATOM 704 C CA . GLN A 1 91 ? -5.822 7.005 12.675 1.00 85.44 91 GLN A CA 1
ATOM 705 C C . GLN A 1 91 ? -5.860 5.528 12.268 1.00 85.44 91 GLN A C 1
ATOM 707 O O . GLN A 1 91 ? -4.837 4.969 11.878 1.00 85.44 91 GLN A O 1
ATOM 712 N N . GLN A 1 92 ? -7.040 4.904 12.309 1.00 83.19 92 GLN A N 1
ATOM 713 C CA . GLN A 1 92 ? -7.224 3.517 11.873 1.00 83.19 92 GLN A CA 1
ATOM 714 C C . GLN A 1 92 ? -6.968 3.370 10.370 1.00 83.19 92 GLN A C 1
ATOM 716 O O . GLN A 1 92 ? -6.261 2.451 9.959 1.00 83.19 92 GLN A O 1
ATOM 721 N N . PHE A 1 93 ? -7.474 4.311 9.569 1.00 89.44 93 PHE A N 1
ATOM 722 C CA . PHE A 1 93 ? -7.208 4.401 8.139 1.00 89.44 93 PHE A CA 1
ATOM 723 C C . PHE A 1 93 ? -5.707 4.510 7.859 1.00 89.44 93 PHE A C 1
ATOM 725 O O . PHE A 1 93 ? -5.186 3.732 7.064 1.00 89.44 93 PHE A O 1
ATOM 732 N N . LEU A 1 94 ? -4.994 5.420 8.529 1.00 89.88 94 LEU A N 1
ATOM 733 C CA . LEU A 1 94 ? -3.556 5.609 8.324 1.00 89.88 94 LEU A CA 1
ATOM 734 C C . LEU A 1 94 ? -2.7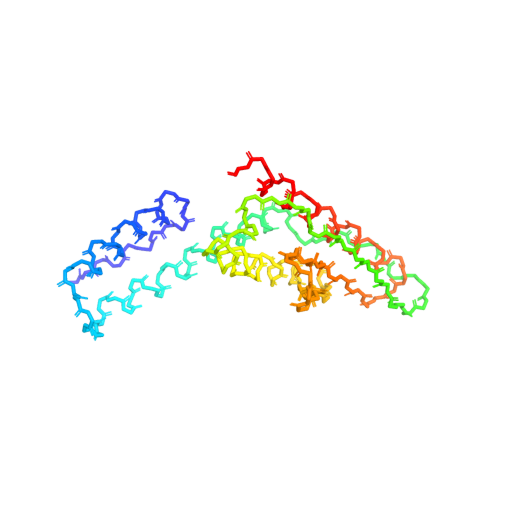60 4.346 8.677 1.00 89.88 94 LEU A C 1
ATOM 736 O O . LEU A 1 94 ? -1.911 3.930 7.895 1.00 89.88 94 LEU A O 1
ATOM 740 N N . ILE A 1 95 ? -3.062 3.696 9.804 1.00 83.31 95 ILE A N 1
ATOM 741 C CA . ILE A 1 95 ? -2.370 2.469 10.236 1.00 83.31 95 ILE A CA 1
ATOM 742 C C . ILE A 1 95 ? -2.657 1.302 9.281 1.00 83.31 95 ILE A C 1
ATOM 744 O O . ILE A 1 95 ? -1.729 0.619 8.844 1.00 83.31 95 ILE A O 1
ATOM 748 N N . GLY A 1 96 ? -3.930 1.073 8.941 1.00 84.44 96 GLY A N 1
ATOM 749 C CA . GLY A 1 96 ? -4.331 -0.001 8.029 1.00 84.44 96 GLY A CA 1
ATOM 750 C C . GLY A 1 96 ? -3.739 0.189 6.634 1.00 84.44 96 GLY A C 1
ATOM 751 O O . GLY A 1 96 ? -3.169 -0.741 6.059 1.00 84.44 96 GLY A O 1
ATOM 752 N N . THR A 1 97 ? -3.777 1.426 6.138 1.00 89.62 97 THR A N 1
ATOM 753 C CA . THR A 1 97 ? -3.212 1.783 4.836 1.00 89.62 97 THR A CA 1
ATOM 754 C C . THR A 1 97 ? -1.696 1.660 4.841 1.00 89.62 97 THR A C 1
ATOM 756 O O . THR A 1 97 ? -1.150 1.124 3.884 1.00 89.62 97 THR A O 1
ATOM 759 N N . GLN A 1 98 ? -1.008 2.067 5.913 1.00 89.00 98 GLN A N 1
ATOM 760 C CA . GLN A 1 98 ? 0.444 1.908 6.028 1.00 89.00 98 GLN A CA 1
ATOM 761 C C . GLN A 1 98 ? 0.861 0.434 5.916 1.00 89.00 98 GLN A C 1
ATOM 763 O O . GLN A 1 98 ? 1.776 0.098 5.168 1.00 89.00 98 GLN A O 1
ATOM 768 N N . HIS A 1 99 ? 0.149 -0.468 6.596 1.00 82.94 99 HIS A N 1
ATOM 769 C CA . HIS A 1 99 ? 0.432 -1.898 6.486 1.00 82.94 99 HIS A CA 1
ATOM 770 C C . HIS A 1 99 ? 0.214 -2.422 5.057 1.00 82.94 99 HIS A C 1
ATOM 772 O O . HIS A 1 99 ? 1.066 -3.127 4.514 1.00 82.94 99 HIS A O 1
ATOM 778 N N . PHE A 1 100 ? -0.900 -2.035 4.430 1.00 87.06 100 PHE A N 1
ATOM 779 C CA . PHE A 1 100 ? -1.218 -2.404 3.052 1.00 87.06 100 PHE A CA 1
ATOM 780 C C . PHE A 1 100 ? -0.166 -1.902 2.048 1.00 87.06 100 PHE A C 1
ATOM 782 O O . PHE A 1 100 ? 0.320 -2.688 1.232 1.00 87.06 100 PHE A O 1
ATOM 789 N N . ILE A 1 101 ? 0.236 -0.626 2.114 1.00 92.06 101 ILE A N 1
ATOM 790 C CA . ILE A 1 101 ? 1.212 -0.059 1.170 1.00 92.06 101 ILE A CA 1
ATOM 791 C C . ILE A 1 101 ? 2.611 -0.650 1.356 1.00 92.06 101 ILE A C 1
ATOM 793 O O . ILE A 1 101 ? 3.324 -0.800 0.366 1.00 92.06 101 ILE A O 1
ATOM 797 N N . ASP A 1 102 ? 3.012 -1.017 2.578 1.00 88.56 102 ASP A N 1
ATOM 798 C CA . ASP A 1 102 ? 4.306 -1.663 2.829 1.00 88.56 102 ASP A CA 1
ATOM 799 C C . ASP A 1 102 ? 4.356 -3.047 2.178 1.00 88.56 102 ASP A C 1
ATOM 801 O O . ASP A 1 102 ? 5.359 -3.430 1.563 1.00 88.56 102 ASP A O 1
ATOM 805 N N . MET A 1 103 ? 3.246 -3.780 2.257 1.00 84.38 103 MET A N 1
ATOM 806 C CA . MET A 1 103 ? 3.097 -5.075 1.606 1.00 84.38 103 MET A CA 1
ATOM 807 C C . MET A 1 103 ? 3.079 -4.957 0.089 1.00 84.38 103 MET A C 1
ATOM 809 O O . MET A 1 103 ? 3.853 -5.631 -0.596 1.00 84.38 103 MET A O 1
ATOM 813 N N . LEU A 1 104 ? 2.274 -4.037 -0.436 1.00 89.44 104 LEU A N 1
ATOM 814 C CA . LEU A 1 104 ? 2.202 -3.785 -1.866 1.00 89.44 104 LEU A CA 1
ATOM 815 C C . LEU A 1 104 ? 3.543 -3.288 -2.427 1.00 89.44 104 LEU A C 1
ATOM 817 O O . LEU A 1 104 ? 3.932 -3.689 -3.523 1.00 89.44 104 LEU A O 1
ATOM 821 N N . SER A 1 105 ? 4.291 -2.478 -1.674 1.00 92.44 105 SER A N 1
ATOM 822 C CA . SER A 1 105 ? 5.631 -2.013 -2.061 1.00 92.44 105 SER A CA 1
ATOM 823 C C . SER A 1 105 ? 6.608 -3.178 -2.216 1.00 92.44 105 SER A C 1
ATOM 825 O O . SER A 1 105 ? 7.348 -3.239 -3.196 1.00 92.44 105 SER A O 1
ATOM 827 N N . ARG A 1 106 ? 6.590 -4.147 -1.289 1.00 88.19 106 ARG A N 1
ATOM 828 C CA . ARG A 1 106 ? 7.426 -5.358 -1.379 1.00 88.19 106 ARG A CA 1
ATOM 829 C C . ARG A 1 106 ? 7.023 -6.246 -2.552 1.00 88.19 106 ARG A C 1
ATOM 831 O O . ARG A 1 106 ? 7.896 -6.739 -3.259 1.00 88.19 106 ARG A O 1
ATOM 838 N N . PHE A 1 107 ? 5.721 -6.422 -2.766 1.00 85.94 107 PHE A N 1
ATOM 839 C CA . PHE A 1 107 ? 5.184 -7.240 -3.852 1.00 85.94 107 PHE A CA 1
ATOM 840 C C . PHE A 1 107 ? 5.514 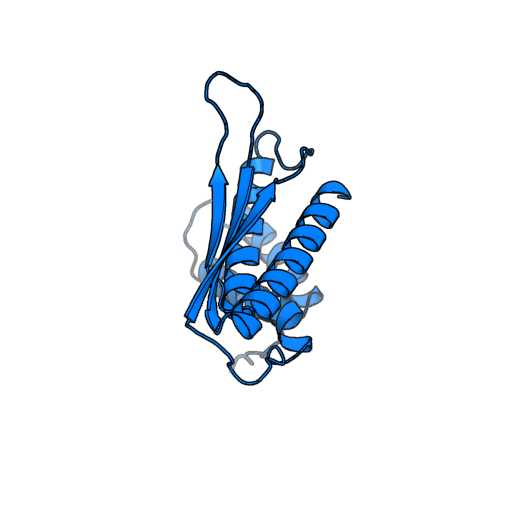-6.654 -5.234 1.00 85.94 107 PHE A C 1
ATOM 842 O O . PHE A 1 107 ? 6.010 -7.349 -6.119 1.00 85.94 107 PHE A O 1
ATOM 849 N N . THR A 1 108 ? 5.293 -5.350 -5.406 1.00 91.12 108 THR A N 1
ATOM 850 C CA . THR A 1 108 ? 5.452 -4.658 -6.696 1.00 91.12 108 THR A CA 1
ATOM 851 C C . THR A 1 108 ? 6.860 -4.147 -6.951 1.00 91.12 108 THR A C 1
ATOM 853 O O . THR A 1 108 ? 7.198 -3.851 -8.096 1.00 91.12 108 THR A O 1
ATOM 856 N N . GLY A 1 109 ? 7.700 -4.036 -5.921 1.00 91.44 109 GLY A N 1
ATOM 857 C CA . GLY A 1 109 ? 9.007 -3.382 -5.997 1.00 91.44 109 GLY A CA 1
ATOM 858 C C . GLY A 1 109 ? 8.931 -1.861 -6.182 1.00 91.44 109 GLY A C 1
ATOM 859 O O . GLY A 1 109 ? 9.950 -1.233 -6.465 1.00 91.44 109 GLY A O 1
ATOM 860 N N . CYS A 1 110 ? 7.746 -1.257 -6.056 1.00 96.19 110 CYS A N 1
ATOM 861 C CA . CYS A 1 110 ? 7.567 0.189 -6.129 1.00 96.19 110 CYS A CA 1
ATOM 862 C C . CYS A 1 110 ? 7.693 0.826 -4.739 1.00 96.19 110 CYS A C 1
ATOM 864 O O . CYS A 1 110 ? 7.420 0.210 -3.715 1.00 96.19 110 CYS A O 1
ATOM 866 N N . THR A 1 111 ? 8.100 2.092 -4.694 1.00 97.81 111 THR A N 1
ATOM 867 C CA . THR A 1 111 ? 8.010 2.921 -3.489 1.00 97.81 111 THR A CA 1
ATOM 868 C C . THR A 1 111 ? 6.610 3.517 -3.410 1.00 97.81 111 THR A C 1
ATOM 870 O O . THR A 1 111 ? 6.255 4.320 -4.275 1.00 97.81 111 THR A O 1
ATOM 873 N N . ILE A 1 112 ? 5.839 3.163 -2.381 1.00 97.94 112 ILE A N 1
ATOM 874 C CA . ILE A 1 112 ? 4.469 3.652 -2.181 1.00 97.94 112 ILE A CA 1
ATOM 875 C C . ILE A 1 112 ? 4.386 4.434 -0.869 1.00 97.94 112 ILE A C 1
ATOM 877 O O . ILE A 1 112 ? 4.949 4.011 0.139 1.00 97.94 112 ILE A O 1
ATOM 881 N N . LYS A 1 113 ? 3.737 5.604 -0.878 1.00 97.06 113 LYS A N 1
ATOM 882 C CA . LYS A 1 113 ? 3.608 6.483 0.297 1.00 97.06 113 LYS A CA 1
ATOM 883 C C . LYS A 1 113 ? 2.242 7.150 0.350 1.00 97.06 113 LYS A C 1
ATOM 885 O O . LYS A 1 113 ? 1.760 7.610 -0.679 1.00 97.06 113 LYS A O 1
ATOM 890 N N . VAL A 1 114 ? 1.678 7.284 1.547 1.00 96.44 114 VAL A N 1
ATOM 891 C CA . VAL A 1 114 ? 0.533 8.169 1.803 1.00 96.44 114 VAL A CA 1
ATOM 892 C C . VAL A 1 114 ? 1.067 9.570 2.087 1.00 96.44 114 VAL A C 1
ATOM 894 O O . VAL A 1 114 ? 1.987 9.735 2.887 1.00 96.44 114 VAL A O 1
ATOM 897 N N . ILE A 1 115 ? 0.517 10.569 1.409 1.00 96.06 115 ILE A N 1
ATOM 898 C CA . ILE A 1 115 ? 0.869 11.978 1.553 1.00 96.06 115 ILE A CA 1
ATOM 899 C C . ILE A 1 115 ? -0.367 12.734 2.017 1.00 96.06 115 ILE A C 1
ATOM 901 O O . ILE A 1 115 ? -1.435 12.600 1.422 1.00 96.06 115 ILE A O 1
ATOM 905 N N . ASP A 1 116 ? -0.195 13.519 3.073 1.00 94.00 116 ASP A N 1
ATOM 906 C CA . ASP A 1 116 ? -1.206 14.425 3.597 1.00 94.00 116 ASP A CA 1
ATOM 907 C C . ASP A 1 116 ? -1.081 15.791 2.908 1.00 94.00 116 ASP A C 1
ATOM 909 O O . ASP A 1 116 ? -0.051 16.463 3.007 1.00 94.00 116 ASP A O 1
ATOM 913 N N . TYR A 1 117 ? -2.123 16.169 2.176 1.00 93.25 117 TYR A N 1
ATOM 914 C CA . TYR A 1 117 ? -2.296 17.470 1.536 1.00 93.25 117 TYR A CA 1
ATOM 915 C C . TYR A 1 117 ? -3.324 18.349 2.258 1.00 93.25 117 TYR A C 1
ATOM 917 O O . TYR A 1 117 ? -3.644 19.439 1.778 1.00 93.25 117 TYR A O 1
ATOM 925 N N . SER A 1 118 ? -3.812 17.914 3.423 1.00 88.56 118 SER A N 1
ATOM 926 C CA . SER A 1 118 ? -4.794 18.645 4.216 1.00 88.56 118 SER A CA 1
ATOM 927 C C . SER A 1 118 ? -4.276 20.040 4.537 1.00 88.56 118 SER A C 1
ATOM 929 O O . SER A 1 118 ? -3.210 20.239 5.125 1.00 88.56 118 SER A O 1
ATOM 931 N N . HIS A 1 119 ? -5.046 21.044 4.136 1.00 84.50 119 HIS A N 1
ATOM 932 C CA . HIS A 1 119 ? -4.689 22.423 4.409 1.00 84.50 119 HIS A CA 1
ATOM 933 C C . HIS A 1 119 ? -5.214 22.808 5.800 1.00 84.50 119 HIS A C 1
ATOM 935 O O . HIS A 1 119 ? -6.414 22.690 6.014 1.00 84.50 119 HIS A O 1
ATOM 941 N N . PRO A 1 120 ? -4.413 23.387 6.717 1.00 76.81 120 PRO A N 1
ATOM 942 C CA . PRO A 1 120 ? -4.845 23.667 8.098 1.00 76.81 120 PRO A CA 1
ATOM 943 C C . PRO A 1 120 ? -6.088 24.561 8.226 1.00 76.81 120 PRO A C 1
ATOM 945 O O . PRO A 1 120 ? -6.762 24.564 9.248 1.00 76.81 120 PRO A O 1
ATOM 948 N N . LYS A 1 121 ? -6.363 25.369 7.194 1.00 78.50 121 LYS A N 1
ATOM 949 C CA . LYS A 1 121 ? -7.545 26.250 7.112 1.00 78.50 121 LYS A CA 1
ATOM 950 C C . LYS A 1 121 ? -8.752 25.625 6.405 1.00 78.50 121 LYS A C 1
ATOM 952 O O . LYS A 1 121 ? -9.801 26.255 6.354 1.00 78.50 121 LYS A O 1
ATOM 957 N N . ARG A 1 122 ? -8.589 24.460 5.780 1.00 74.31 122 ARG A N 1
ATOM 958 C CA . ARG A 1 122 ? -9.689 23.690 5.199 1.00 74.31 122 ARG A CA 1
ATOM 959 C C . ARG A 1 122 ? -10.035 22.619 6.224 1.00 74.31 122 ARG A C 1
ATOM 961 O O . ARG A 1 122 ? -9.166 21.874 6.645 1.00 74.31 122 ARG A O 1
ATOM 968 N N . GLU A 1 123 ? -11.300 22.521 6.607 1.00 76.12 123 GLU A N 1
ATOM 969 C CA . GLU A 1 123 ? -11.768 21.445 7.500 1.00 76.12 123 GLU A CA 1
ATOM 970 C C . GLU A 1 123 ? -11.782 20.070 6.808 1.00 76.12 123 GLU A C 1
ATOM 972 O O . GLU A 1 123 ? -12.128 19.060 7.413 1.00 76.12 123 GLU A O 1
ATOM 977 N N . LYS A 1 124 ? -11.400 20.026 5.529 1.00 84.38 124 LYS A N 1
ATOM 978 C CA . LYS A 1 124 ? -11.374 18.828 4.706 1.00 84.38 124 LYS A CA 1
ATOM 979 C C . LYS A 1 124 ? -9.989 18.188 4.730 1.00 84.38 124 LYS A C 1
ATOM 981 O O . LYS A 1 124 ? -9.002 18.836 4.375 1.00 84.38 124 LYS A O 1
ATOM 986 N N . LEU A 1 125 ? -9.949 16.911 5.104 1.00 89.56 125 LEU A N 1
ATOM 987 C CA . LEU A 1 125 ? -8.756 16.087 4.964 1.00 89.56 125 LEU A CA 1
ATOM 988 C C . LEU A 1 125 ? -8.567 15.682 3.502 1.00 89.56 125 LEU A C 1
ATOM 990 O O . LEU A 1 125 ? -9.514 15.254 2.847 1.00 89.56 125 LEU A O 1
ATOM 994 N N . GLU A 1 126 ? -7.344 15.804 2.998 1.00 92.56 126 GLU A N 1
ATOM 995 C CA . GLU A 1 126 ? -6.993 15.453 1.621 1.00 92.56 126 GLU A CA 1
ATOM 996 C C . GLU A 1 126 ? -5.741 14.574 1.640 1.00 92.56 126 GLU A C 1
ATOM 998 O O . GLU A 1 126 ? -4.642 15.049 1.917 1.00 92.56 126 GLU A O 1
ATOM 1003 N N . PHE A 1 127 ? -5.895 13.283 1.337 1.00 95.38 127 PHE A N 1
ATOM 1004 C CA . PHE A 1 127 ? -4.781 12.336 1.262 1.00 95.38 127 PHE A CA 1
ATOM 1005 C C . PHE A 1 127 ? -4.571 11.840 -0.169 1.00 95.38 127 PHE A C 1
ATOM 1007 O O . PHE A 1 127 ? -5.516 11.667 -0.938 1.00 95.38 127 PHE A O 1
ATOM 1014 N N . VAL A 1 128 ? -3.318 11.565 -0.524 1.00 97.12 128 VAL A N 1
ATOM 1015 C CA . VAL A 1 128 ? -2.931 10.989 -1.820 1.00 97.12 128 VAL A CA 1
ATOM 1016 C C . VAL A 1 128 ? -1.963 9.837 -1.596 1.00 97.12 128 VAL A C 1
ATOM 1018 O O . VAL A 1 128 ? -0.999 9.964 -0.843 1.00 97.12 128 VAL A O 1
ATOM 1021 N N . ILE A 1 129 ? -2.170 8.723 -2.293 1.00 97.88 129 ILE A N 1
ATOM 1022 C CA . ILE A 1 129 ? -1.216 7.615 -2.344 1.00 97.88 129 ILE A CA 1
ATOM 1023 C C . ILE A 1 129 ? -0.304 7.820 -3.557 1.00 97.88 129 ILE A C 1
ATOM 1025 O O . ILE A 1 129 ? -0.740 7.745 -4.705 1.00 97.88 129 ILE A O 1
ATOM 1029 N N . LYS A 1 130 ? 0.979 8.092 -3.308 1.00 98.25 130 LYS A N 1
ATOM 1030 C CA . LYS A 1 130 ? 2.007 8.229 -4.346 1.00 98.25 130 LYS A CA 1
ATOM 1031 C C . LYS A 1 130 ? 2.701 6.903 -4.586 1.00 98.25 130 LYS A C 1
ATOM 1033 O O . LYS A 1 130 ? 3.274 6.335 -3.659 1.00 98.25 130 LYS A O 1
ATOM 1038 N N . ILE A 1 131 ? 2.733 6.472 -5.840 1.00 98.38 131 ILE A N 1
ATOM 1039 C CA . ILE A 1 131 ? 3.423 5.271 -6.305 1.00 98.38 131 ILE A CA 1
ATOM 1040 C C . ILE A 1 131 ? 4.583 5.707 -7.198 1.00 98.38 131 ILE A C 1
ATOM 1042 O O . ILE A 1 131 ? 4.413 6.502 -8.123 1.00 98.38 131 ILE A O 1
ATOM 1046 N N . ARG A 1 132 ? 5.784 5.195 -6.930 1.00 98.12 132 ARG A N 1
ATOM 1047 C CA . ARG A 1 132 ? 6.988 5.438 -7.732 1.00 98.12 132 ARG A CA 1
ATOM 1048 C C . ARG A 1 132 ? 7.678 4.118 -8.041 1.00 98.12 132 ARG A C 1
ATOM 1050 O O . ARG A 1 132 ? 8.101 3.427 -7.120 1.00 98.12 132 ARG A O 1
ATOM 1057 N N . CYS A 1 133 ? 7.893 3.824 -9.316 1.00 96.62 133 CYS A N 1
ATOM 1058 C CA . CYS A 1 133 ? 8.599 2.621 -9.755 1.00 96.62 133 CYS A CA 1
ATOM 1059 C C . CYS A 1 133 ? 9.863 3.012 -10.535 1.00 96.62 133 CYS A C 1
ATOM 1061 O O . CYS A 1 133 ? 9.824 3.915 -11.375 1.00 96.62 133 CYS A O 1
ATOM 1063 N N . LEU A 1 134 ? 10.981 2.352 -10.224 1.00 96.00 134 LEU A N 1
ATOM 1064 C CA . LEU A 1 134 ? 12.275 2.496 -10.895 1.00 96.00 134 LEU A CA 1
ATOM 1065 C C . LEU A 1 134 ? 12.650 1.134 -11.489 1.00 96.00 134 LEU A C 1
ATOM 1067 O O . LEU A 1 134 ? 12.868 0.184 -10.742 1.00 96.00 134 LEU A O 1
ATOM 1071 N N . ASP A 1 135 ? 12.650 1.030 -12.816 1.00 95.62 135 ASP A N 1
ATOM 1072 C CA . ASP A 1 135 ? 13.017 -0.180 -13.568 1.00 95.62 135 ASP A CA 1
ATOM 1073 C C . ASP A 1 135 ? 13.232 0.202 -15.051 1.00 95.62 135 ASP A C 1
ATOM 1075 O O . ASP A 1 135 ? 13.057 1.364 -15.430 1.00 95.62 135 ASP A O 1
ATOM 1079 N N . ALA A 1 136 ? 13.542 -0.759 -15.924 1.00 95.88 136 ALA A N 1
ATOM 1080 C CA . ALA A 1 136 ? 13.409 -0.566 -17.370 1.00 95.88 136 ALA A CA 1
ATOM 1081 C C . ALA A 1 136 ? 11.978 -0.109 -17.707 1.00 95.88 136 ALA A C 1
ATOM 1083 O O . ALA A 1 136 ? 11.018 -0.649 -17.153 1.00 95.88 136 ALA A O 1
ATOM 1084 N N . ALA A 1 137 ? 11.817 0.861 -18.612 1.00 93.19 137 ALA A N 1
ATOM 1085 C CA . ALA A 1 137 ? 10.536 1.543 -18.845 1.00 93.19 137 ALA A CA 1
ATOM 1086 C C . ALA A 1 137 ? 9.330 0.598 -19.034 1.00 93.19 137 ALA A C 1
ATOM 1088 O O . ALA A 1 137 ? 8.258 0.836 -18.475 1.00 93.19 137 ALA A O 1
ATOM 1089 N N . ASN A 1 138 ? 9.511 -0.504 -19.769 1.00 94.06 138 ASN A N 1
ATOM 1090 C CA . ASN A 1 138 ? 8.459 -1.499 -19.984 1.00 94.06 138 ASN A CA 1
ATOM 1091 C C . ASN A 1 138 ? 8.069 -2.255 -18.703 1.00 94.06 138 ASN A C 1
ATOM 1093 O O . ASN A 1 138 ? 6.894 -2.522 -18.481 1.00 94.06 138 ASN A O 1
ATOM 1097 N N . ARG A 1 139 ? 9.037 -2.583 -17.844 1.00 95.06 139 ARG A N 1
ATOM 1098 C CA . ARG A 1 139 ? 8.799 -3.248 -16.556 1.00 95.06 139 ARG A CA 1
ATOM 1099 C C . ARG A 1 139 ? 8.250 -2.283 -15.512 1.00 95.06 139 ARG A C 1
ATOM 1101 O O . ARG A 1 139 ? 7.335 -2.646 -14.780 1.00 95.06 139 ARG A O 1
ATOM 1108 N N . ALA A 1 140 ? 8.780 -1.061 -15.462 1.00 95.19 140 ALA A N 1
ATOM 1109 C CA . ALA A 1 140 ? 8.327 -0.019 -14.546 1.00 95.19 140 ALA A CA 1
ATOM 1110 C C . ALA A 1 140 ? 6.840 0.290 -14.756 1.00 95.19 140 ALA A C 1
ATOM 1112 O O . ALA A 1 140 ? 6.122 0.465 -13.777 1.00 95.19 140 ALA A O 1
ATOM 1113 N N . ARG A 1 141 ? 6.375 0.288 -16.016 1.00 94.94 141 ARG A N 1
ATOM 1114 C CA . ARG A 1 141 ? 4.955 0.433 -16.358 1.00 94.94 141 ARG A CA 1
ATOM 1115 C C . ARG A 1 141 ? 4.117 -0.714 -15.791 1.00 94.94 141 ARG A C 1
ATOM 1117 O O . ARG A 1 141 ? 3.198 -0.446 -15.037 1.00 94.94 141 ARG A O 1
ATOM 1124 N N . VAL A 1 142 ? 4.491 -1.970 -16.054 1.00 94.00 142 VAL A N 1
ATOM 1125 C CA . VAL A 1 142 ? 3.755 -3.142 -15.534 1.00 94.00 142 VAL A CA 1
ATOM 1126 C C . VAL A 1 142 ? 3.666 -3.123 -14.005 1.00 94.00 142 VAL A C 1
ATOM 1128 O O . VAL A 1 142 ? 2.597 -3.343 -13.445 1.00 94.00 142 VAL A O 1
ATOM 1131 N N . ARG A 1 143 ? 4.773 -2.820 -13.312 1.00 94.44 143 ARG A N 1
ATOM 1132 C CA . ARG A 1 143 ? 4.782 -2.714 -11.843 1.00 94.44 143 ARG A CA 1
ATOM 1133 C C . ARG A 1 143 ? 3.858 -1.601 -11.339 1.00 94.44 143 ARG A C 1
ATOM 1135 O O . ARG A 1 143 ? 3.171 -1.799 -10.341 1.00 94.44 143 ARG A O 1
ATOM 1142 N N . LEU A 1 144 ? 3.858 -0.449 -12.014 1.00 96.25 144 LEU A N 1
ATOM 1143 C CA . LEU A 1 144 ? 3.016 0.696 -11.671 1.00 96.25 144 LEU A CA 1
ATOM 1144 C C . LEU A 1 144 ? 1.534 0.386 -11.868 1.00 96.25 144 LEU A C 1
ATOM 1146 O O . LEU A 1 144 ? 0.743 0.715 -10.991 1.00 96.25 144 LEU A O 1
ATOM 1150 N N . ASP A 1 145 ? 1.178 -0.240 -12.988 1.00 94.38 145 ASP A N 1
ATOM 1151 C CA . ASP A 1 145 ? -0.210 -0.549 -13.332 1.00 94.38 145 ASP A CA 1
ATOM 1152 C C . ASP A 1 145 ? -0.802 -1.518 -12.297 1.00 94.38 145 ASP A C 1
ATOM 1154 O O . ASP A 1 145 ? -1.841 -1.228 -11.710 1.00 94.38 145 ASP A O 1
ATOM 1158 N N . ILE A 1 146 ? -0.063 -2.581 -11.953 1.00 92.12 146 ILE A N 1
ATOM 1159 C CA . ILE A 1 146 ? -0.443 -3.516 -10.882 1.00 92.12 146 ILE A CA 1
ATOM 1160 C C . ILE A 1 146 ? -0.575 -2.781 -9.543 1.00 92.12 146 ILE A C 1
ATOM 1162 O O . ILE A 1 146 ? -1.583 -2.917 -8.856 1.00 92.12 146 ILE A O 1
ATOM 1166 N N . ALA A 1 147 ? 0.425 -1.986 -9.146 1.00 94.38 147 ALA A N 1
ATOM 1167 C CA . ALA A 1 147 ? 0.360 -1.242 -7.888 1.00 94.38 147 ALA A CA 1
ATOM 1168 C C . ALA A 1 147 ? -0.866 -0.315 -7.828 1.00 94.38 147 ALA A C 1
ATOM 1170 O O . ALA A 1 147 ? -1.513 -0.215 -6.789 1.00 94.38 147 ALA A O 1
ATOM 1171 N N . THR A 1 148 ? -1.186 0.345 -8.940 1.00 95.94 148 THR A N 1
ATOM 1172 C CA . THR A 1 148 ? -2.317 1.272 -9.042 1.00 95.94 148 THR A CA 1
ATOM 1173 C C . THR A 1 148 ? -3.640 0.527 -8.896 1.00 95.94 148 THR A C 1
ATOM 1175 O O . THR A 1 148 ? -4.439 0.910 -8.047 1.00 95.94 148 THR A O 1
ATOM 1178 N N . GLU A 1 149 ? -3.821 -0.590 -9.604 1.00 92.19 149 GLU A N 1
ATOM 1179 C CA . GLU A 1 149 ? -5.029 -1.423 -9.524 1.00 92.19 149 GLU A CA 1
ATOM 1180 C C . GLU A 1 149 ? -5.300 -1.914 -8.091 1.00 92.19 149 GLU A C 1
ATOM 1182 O O . GLU A 1 149 ? -6.419 -1.813 -7.580 1.00 92.19 149 GLU A O 1
ATOM 1187 N N . TYR A 1 150 ? -4.265 -2.390 -7.390 1.00 92.25 150 TYR A N 1
ATOM 1188 C CA . TYR A 1 150 ? -4.404 -2.811 -5.994 1.00 92.25 150 TYR A CA 1
ATOM 1189 C C . TYR A 1 150 ? -4.779 -1.648 -5.068 1.00 92.25 150 TYR A C 1
ATOM 1191 O O . TYR A 1 150 ? -5.597 -1.835 -4.163 1.00 92.25 150 TYR A O 1
ATOM 1199 N N . VAL A 1 151 ? -4.187 -0.463 -5.264 1.00 94.44 151 VAL A N 1
ATOM 1200 C CA . VAL A 1 151 ? -4.515 0.734 -4.473 1.00 94.44 151 VAL A CA 1
ATOM 1201 C C . VAL A 1 151 ? -5.960 1.163 -4.717 1.00 94.44 151 VAL A C 1
ATOM 1203 O O . VAL A 1 151 ? -6.687 1.377 -3.751 1.00 94.44 151 VAL A O 1
ATOM 1206 N N . GLU A 1 152 ? -6.397 1.244 -5.971 1.00 93.38 152 GLU A N 1
ATOM 1207 C CA . GLU A 1 152 ? -7.773 1.609 -6.326 1.00 93.38 152 GLU A CA 1
ATOM 1208 C C . GLU A 1 152 ? -8.777 0.617 -5.723 1.00 93.38 152 GLU A C 1
ATOM 1210 O O . GLU A 1 152 ? -9.697 1.022 -5.014 1.00 93.38 152 GLU A O 1
ATOM 1215 N N . SER A 1 153 ? -8.530 -0.688 -5.866 1.00 87.88 153 SER A N 1
ATOM 1216 C CA . SER A 1 153 ? -9.354 -1.746 -5.264 1.00 87.88 153 SER A CA 1
ATOM 1217 C C . SER A 1 153 ? -9.393 -1.690 -3.729 1.00 87.88 153 SER A C 1
ATOM 1219 O O . SER A 1 153 ? -10.411 -1.989 -3.095 1.00 87.88 153 SER A O 1
ATOM 1221 N N . TYR A 1 154 ? -8.283 -1.325 -3.084 1.00 90.19 154 TYR A N 1
ATOM 1222 C CA . TYR A 1 154 ? -8.241 -1.110 -1.637 1.00 90.19 154 TYR A CA 1
ATOM 1223 C C . TYR A 1 154 ? -9.101 0.089 -1.218 1.00 90.19 154 TYR A C 1
ATOM 1225 O O . TYR A 1 154 ? -9.925 -0.043 -0.314 1.00 90.19 154 TYR A O 1
ATOM 1233 N N . LEU A 1 155 ? -8.962 1.226 -1.903 1.00 90.62 155 LEU A N 1
ATOM 1234 C CA . LEU A 1 155 ? -9.731 2.436 -1.609 1.00 90.62 155 LEU A CA 1
ATOM 1235 C C . LEU A 1 155 ? -11.229 2.244 -1.872 1.00 90.62 155 LEU A C 1
ATOM 1237 O O . LEU A 1 155 ? -12.045 2.656 -1.053 1.00 90.62 155 LEU A O 1
ATOM 1241 N N . GLU A 1 156 ? -11.612 1.554 -2.948 1.00 87.62 156 GLU A N 1
ATOM 1242 C CA . GLU A 1 156 ? -13.016 1.223 -3.207 1.00 87.62 156 GLU A CA 1
ATOM 1243 C C . GLU A 1 156 ? -13.643 0.397 -2.080 1.00 87.62 156 GLU A C 1
ATOM 1245 O O . GLU A 1 156 ? -14.789 0.638 -1.697 1.00 87.62 156 GLU A O 1
ATOM 1250 N N . ARG A 1 157 ? -12.903 -0.571 -1.524 1.00 84.62 157 ARG A N 1
ATOM 1251 C CA . ARG A 1 157 ? -13.383 -1.376 -0.391 1.00 84.62 157 ARG A CA 1
ATOM 1252 C C . ARG A 1 157 ? -13.581 -0.537 0.865 1.00 84.62 157 ARG A C 1
ATOM 1254 O O . ARG A 1 157 ? -14.545 -0.782 1.582 1.00 84.62 157 ARG A O 1
ATOM 1261 N N . LEU A 1 158 ? -12.723 0.454 1.103 1.00 82.94 158 LEU A N 1
ATOM 1262 C CA . LEU A 1 158 ? -12.881 1.391 2.219 1.00 82.94 158 LEU A CA 1
ATOM 1263 C C . LEU A 1 158 ? -14.098 2.307 2.065 1.00 82.94 158 LEU A C 1
ATOM 1265 O O . LEU A 1 158 ? -14.662 2.724 3.063 1.00 82.94 158 LEU A O 1
ATOM 1269 N N . VAL A 1 159 ? -14.508 2.642 0.841 1.00 84.50 159 VAL A N 1
ATOM 1270 C CA . VAL A 1 159 ? -15.708 3.470 0.615 1.00 84.50 159 VAL A CA 1
ATOM 1271 C C . VAL A 1 159 ? -16.996 2.667 0.818 1.00 84.50 159 VAL A C 1
ATOM 1273 O O . VAL A 1 159 ? -18.016 3.221 1.223 1.00 84.50 159 VAL A O 1
ATOM 1276 N N . ARG A 1 160 ? -16.973 1.361 0.530 1.00 75.81 160 ARG A N 1
ATOM 1277 C CA . ARG A 1 160 ? -18.152 0.484 0.633 1.00 75.81 160 ARG A CA 1
ATOM 1278 C C . ARG A 1 160 ? -18.459 0.014 2.064 1.00 75.81 160 ARG A C 1
ATOM 1280 O O . ARG A 1 160 ? -19.535 -0.549 2.267 1.00 75.81 160 ARG A O 1
ATOM 1287 N N . HIS A 1 161 ? -17.549 0.213 3.019 1.00 57.28 161 HIS A N 1
ATOM 1288 C CA . HIS A 1 161 ? -17.635 -0.274 4.402 1.00 57.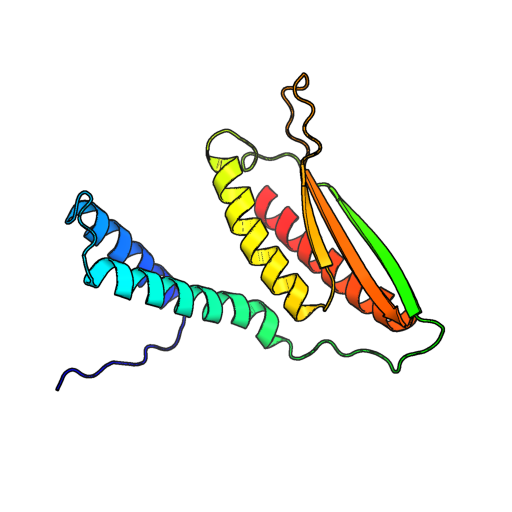28 161 HIS A CA 1
ATOM 1289 C C . HIS A 1 161 ? -17.393 0.847 5.417 1.00 57.28 161 HIS A C 1
ATOM 1291 O O . HIS A 1 161 ? -18.056 0.820 6.478 1.00 57.28 161 HIS A O 1
#

Secondary structure (DSSP, 8-state):
----------HHHHHHHHHHHHHHHHHSSS---HHHHHHHHHHHHHHHHHHHHHHHTT-S--PPPP-SSEEEEEEEEEPPP-GGGSTTHHHHHHHHHHHHHHHHHHHH--EEEEEE---TTSSS--EEEEEEEEEEHHHHHHHHHHHHHHHHHHHHHHHH-

Foldseek 3Di:
DDDPPPDDLDPVVLVVLVVVLVVVCVVDVDDPDPVNVVSVVVNVVSVCCHLLCVLPVVPAPDFDDFDADKDKDKDKAKQDDAPCCDDPSVVVCVVVVVVVQVSLCVRLVWDWDKDWPDDPPDPDTIIMIMTIFIGRPRRSVSSVVVSVVSVVVVSVVVRVD

Organism: NCBI:txid289476

pLDDT: mean 82.68, std 14.57, range [31.08, 98.38]

Radius of gyration: 19.48 Å; chains: 1; bounding box: 35×57×56 Å

Sequence (161 aa):
MAYMRTSQPTVEYFAELLQEREKLQLLFSGNEDAAMNILEEEIARVRKAVYDGSFVGGGPIALPAPRGVEAVIRQEVPVPDGPFLEGRRVQQFLIGTQHFIDMLSRFTGCTIKVIDYSHPKREKLEFVIKIRCLDAANRARVRLDIATEYVESYLERLVRH